Protein AF-A0A093GLP8-F1 (afdb_monomer)

pLDDT: mean 82.57, std 8.79, range [55.72, 94.31]

Radius of gyration: 15.09 Å; Cα contacts (8 Å, |Δi|>4): 13; chains: 1; bounding box: 34×19×36 Å

Foldseek 3Di:
DVVVVVVVVVVVVVVVVVVVVVCVVQQDPCLVPDPDPVSVVVSVVVSVVVVD

Sequence (52 aa):
KLHQGRFRLEVRRKFFTERVVSHWNVLPREVVESPSLEVFKRGLDVALGAMV

Solvent-accessible surface area (backbone atoms only — not comparable to full-atom values): 3087 Å² total; per-residue (Å²): 127,66,65,65,58,51,52,53,48,53,52,53,51,52,56,48,52,53,51,53,59,66,47,53,81,73,50,56,65,72,35,76,69,38,96,42,70,68,56,24,50,56,39,46,55,54,57,58,62,70,74,113

Secondary structure (DSSP, 8-state):
-HHHHHHHHHHHHHHHHHHHHHHHTTS-HHHHT-SSHHHHHHHHHHHHHTT-

Mean predicted aligned error: 7.49 Å

Organism: Dryobates pubescens (NCBI:txid118200)

Structure (mmCIF, N/CA/C/O backbone):
data_AF-A0A093GLP8-F1
#
_entry.id   AF-A0A093GLP8-F1
#
loop_
_atom_site.group_PDB
_atom_site.id
_atom_site.type_symbol
_atom_site.label_atom_id
_atom_site.label_alt_id
_atom_site.label_comp_id
_atom_site.label_asym_id
_atom_site.label_entity_id
_atom_site.label_seq_id
_atom_site.pdbx_PDB_ins_code
_atom_site.Cartn_x
_atom_site.Cartn_y
_atom_site.Cartn_z
_atom_site.occupancy
_atom_site.B_iso_or_equiv
_atom_site.auth_seq_id
_atom_site.auth_comp_id
_atom_site.auth_asym_id
_atom_site.auth_atom_id
_atom_site.pdbx_PDB_model_num
ATOM 1 N N . LYS A 1 1 ? -23.694 10.154 22.145 1.00 60.38 1 LYS A N 1
ATOM 2 C CA . LYS A 1 1 ? -23.783 9.583 20.770 1.00 60.38 1 LYS A CA 1
ATOM 3 C C . LYS A 1 1 ? -22.482 9.682 19.934 1.00 60.38 1 LYS A C 1
ATOM 5 O O . LYS A 1 1 ? -22.457 9.147 18.837 1.00 60.38 1 LYS A O 1
ATOM 10 N N . LEU A 1 2 ? -21.374 10.261 20.432 1.00 61.97 2 LEU A N 1
ATOM 11 C CA . LEU A 1 2 ? -20.099 10.378 19.685 1.00 61.97 2 LEU A CA 1
ATOM 12 C C . LEU A 1 2 ? -19.248 9.089 19.650 1.00 61.97 2 LEU A C 1
ATOM 14 O O . LEU A 1 2 ? -18.477 8.881 18.716 1.00 61.97 2 LEU A O 1
ATOM 18 N N . HIS A 1 3 ? -19.403 8.200 20.635 1.00 64.56 3 HIS A N 1
ATOM 19 C CA . HIS A 1 3 ? -18.588 6.983 20.748 1.00 64.56 3 HIS A CA 1
ATOM 20 C C . HIS A 1 3 ? -18.848 5.961 19.631 1.00 64.56 3 HIS A C 1
ATOM 22 O O . HIS A 1 3 ? -17.910 5.334 19.151 1.00 64.56 3 HIS A O 1
ATOM 28 N N . GLN A 1 4 ? -20.087 5.858 19.143 1.00 69.69 4 GLN A N 1
ATOM 29 C CA . GLN A 1 4 ? -20.461 4.920 18.077 1.00 69.69 4 GLN A CA 1
ATOM 30 C C . GLN A 1 4 ? -19.847 5.308 16.718 1.00 69.69 4 GLN A C 1
ATOM 32 O O . GLN A 1 4 ? -19.387 4.449 15.968 1.00 69.69 4 GLN A O 1
ATOM 37 N N . GLY A 1 5 ? -19.780 6.613 16.416 1.00 76.62 5 GLY A N 1
ATOM 38 C CA . GLY A 1 5 ? -19.141 7.127 15.199 1.00 76.62 5 GLY A CA 1
ATOM 39 C C . GLY A 1 5 ? -17.621 6.965 15.220 1.00 76.62 5 GLY A C 1
ATOM 40 O O . GLY A 1 5 ? -17.037 6.543 14.222 1.00 76.62 5 GLY A O 1
ATOM 41 N N . ARG A 1 6 ? -16.992 7.226 16.376 1.00 81.56 6 ARG A N 1
ATOM 42 C CA . ARG A 1 6 ? -15.552 7.010 16.594 1.00 81.56 6 ARG A CA 1
ATOM 43 C C . ARG A 1 6 ? -15.171 5.536 16.454 1.00 81.56 6 ARG A C 1
ATOM 45 O O . ARG A 1 6 ? -14.219 5.231 15.746 1.00 81.56 6 ARG A O 1
ATOM 52 N N . PHE A 1 7 ? -15.967 4.639 17.038 1.00 81.31 7 PHE A N 1
ATOM 53 C CA . PHE A 1 7 ? -15.794 3.193 16.899 1.00 81.31 7 PHE A CA 1
ATOM 54 C C . PHE A 1 7 ? -15.860 2.756 15.430 1.00 81.31 7 PHE A C 1
ATOM 56 O O . PHE A 1 7 ? -14.962 2.078 14.941 1.00 81.31 7 PHE A O 1
ATOM 63 N N . ARG A 1 8 ? -16.865 3.225 14.677 1.00 86.25 8 ARG A N 1
ATOM 64 C CA . ARG A 1 8 ? -16.990 2.908 13.245 1.00 86.25 8 ARG A CA 1
ATOM 65 C C . ARG A 1 8 ? -15.809 3.426 12.417 1.00 86.25 8 ARG A C 1
ATOM 67 O O . ARG A 1 8 ? -15.375 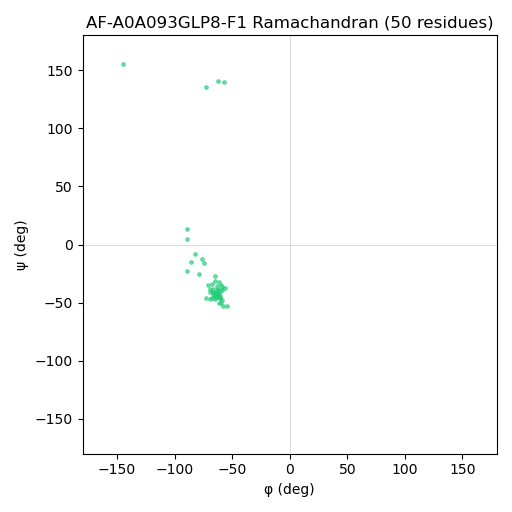2.757 11.482 1.00 86.25 8 ARG A O 1
ATOM 74 N N . LEU A 1 9 ? -15.298 4.611 12.747 1.00 88.56 9 LEU A N 1
ATOM 75 C CA . LEU A 1 9 ? -14.114 5.198 12.113 1.00 88.56 9 LEU A CA 1
ATOM 76 C C . LEU A 1 9 ? -12.854 4.376 12.387 1.00 88.56 9 LEU A C 1
ATOM 78 O O . LEU A 1 9 ? -12.096 4.099 11.461 1.00 88.56 9 LEU A O 1
ATOM 82 N N . GLU A 1 10 ? -12.649 3.967 13.634 1.00 89.00 10 GLU A N 1
ATOM 83 C CA . GLU A 1 10 ? -11.480 3.188 14.039 1.00 89.00 10 GLU A CA 1
ATOM 84 C C . GLU A 1 10 ? -11.474 1.798 13.396 1.00 89.00 10 GLU A C 1
ATOM 86 O O . GLU A 1 10 ? -10.453 1.370 12.855 1.00 89.00 10 GLU A O 1
ATOM 91 N N . VAL A 1 11 ? -12.644 1.155 13.340 1.00 88.69 11 VAL A N 1
ATOM 92 C CA . VAL A 1 11 ? -12.858 -0.090 12.597 1.00 88.69 11 VAL A CA 1
ATOM 93 C C . VAL A 1 11 ? -12.522 0.110 11.115 1.00 88.69 11 VAL A C 1
ATOM 95 O O . VAL A 1 11 ? -11.681 -0.605 10.576 1.00 88.69 11 VAL A O 1
ATOM 98 N N . ARG A 1 12 ? -13.096 1.126 10.452 1.00 88.88 12 ARG A N 1
ATOM 99 C CA . ARG A 1 12 ? -12.833 1.394 9.025 1.00 88.88 12 ARG A CA 1
ATOM 100 C C . ARG A 1 12 ? -11.353 1.651 8.742 1.00 88.88 12 ARG A C 1
ATOM 102 O O . ARG A 1 12 ? -10.847 1.184 7.726 1.00 88.88 12 ARG A O 1
ATOM 109 N N . ARG A 1 13 ? -10.667 2.374 9.630 1.00 87.75 13 ARG A N 1
ATOM 110 C CA . ARG A 1 13 ? -9.233 2.659 9.518 1.00 87.75 13 ARG A CA 1
ATOM 111 C C . ARG A 1 13 ? -8.398 1.381 9.624 1.00 87.75 13 ARG A C 1
ATOM 113 O O . ARG A 1 13 ? -7.537 1.187 8.774 1.00 87.75 13 ARG A O 1
ATOM 120 N N . LYS A 1 14 ? -8.670 0.502 10.599 1.00 87.56 14 LYS A N 1
ATOM 121 C CA . LYS A 1 14 ? -7.976 -0.796 10.721 1.00 87.56 14 LYS A CA 1
ATOM 122 C C . LYS A 1 14 ? -8.166 -1.661 9.472 1.00 87.56 14 LYS A C 1
ATOM 124 O O . LYS A 1 14 ? -7.181 -2.045 8.853 1.00 87.56 14 LYS A O 1
ATOM 129 N N . PHE A 1 15 ? -9.413 -1.830 9.031 1.00 82.69 15 PHE A N 1
ATOM 130 C CA . PHE A 1 15 ? -9.735 -2.605 7.828 1.00 82.69 15 PHE A CA 1
ATOM 131 C C . PHE A 1 15 ? -9.120 -2.035 6.545 1.00 82.69 15 PHE A C 1
ATOM 133 O O . PHE A 1 15 ? -8.835 -2.784 5.611 1.00 82.69 15 PHE A O 1
ATOM 140 N N . PHE A 1 16 ? -8.968 -0.711 6.453 1.00 80.94 16 PHE A N 1
ATOM 141 C CA . PHE A 1 16 ? -8.316 -0.077 5.311 1.00 80.94 16 PHE A CA 1
ATOM 142 C C . PHE A 1 16 ? -6.820 -0.394 5.294 1.00 80.94 16 PHE A C 1
ATOM 144 O O . PHE A 1 16 ? -6.310 -0.818 4.262 1.00 80.94 16 PHE A O 1
ATOM 151 N N . THR A 1 17 ? -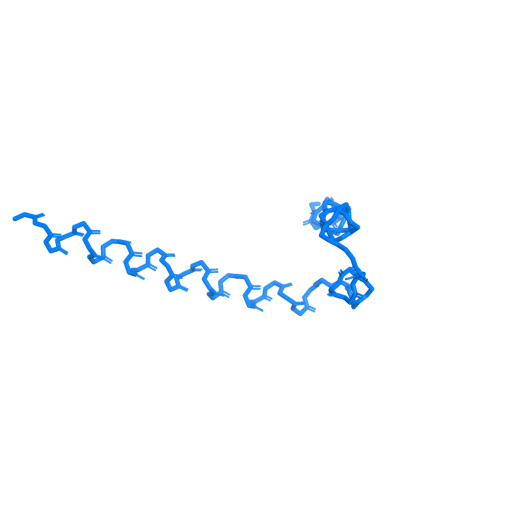6.140 -0.268 6.436 1.00 82.00 17 THR A N 1
ATOM 152 C CA . THR A 1 17 ? -4.723 -0.630 6.554 1.00 82.00 17 THR A CA 1
ATOM 153 C C . THR A 1 17 ? -4.494 -2.107 6.240 1.00 82.00 17 THR A C 1
ATOM 155 O O . THR A 1 17 ? -3.609 -2.416 5.452 1.00 82.00 17 THR A O 1
ATOM 158 N N . GLU A 1 18 ? -5.310 -3.015 6.782 1.00 83.94 18 GLU A N 1
ATOM 159 C CA . GLU A 1 18 ? -5.190 -4.457 6.512 1.00 83.94 18 GLU A CA 1
ATOM 160 C C . GLU A 1 18 ? -5.387 -4.784 5.028 1.00 83.94 18 GLU A C 1
ATOM 162 O O . GLU A 1 18 ? -4.604 -5.542 4.455 1.00 83.94 18 GLU A O 1
ATOM 167 N N . ARG A 1 19 ? -6.377 -4.161 4.369 1.00 80.31 19 ARG A N 1
ATOM 168 C CA . ARG A 1 19 ? -6.555 -4.313 2.919 1.00 80.31 19 ARG A CA 1
ATOM 169 C C . ARG A 1 19 ? -5.346 -3.807 2.149 1.00 80.31 19 ARG A C 1
ATOM 171 O O . ARG A 1 19 ? -4.828 -4.544 1.321 1.00 80.31 19 ARG A O 1
ATOM 178 N N . VAL A 1 20 ? -4.877 -2.593 2.421 1.00 78.69 20 VAL A N 1
ATOM 179 C CA . VAL A 1 20 ? -3.733 -2.017 1.699 1.00 78.69 20 VAL A CA 1
ATOM 180 C C . VAL A 1 20 ? -2.480 -2.879 1.878 1.00 78.69 20 VAL A C 1
ATOM 182 O O . VAL A 1 20 ? -1.825 -3.201 0.893 1.00 78.69 20 VAL A O 1
ATOM 185 N N . VAL A 1 21 ? -2.193 -3.330 3.103 1.00 79.94 21 VAL A N 1
ATOM 186 C CA . VAL A 1 21 ? -1.038 -4.194 3.401 1.00 79.94 21 VAL A CA 1
ATOM 187 C C . VAL A 1 21 ? -1.151 -5.548 2.697 1.00 79.94 21 VAL A C 1
ATOM 189 O O . VAL A 1 21 ? -0.173 -6.023 2.128 1.00 79.94 21 VAL A O 1
ATOM 192 N N . SER A 1 22 ? -2.340 -6.155 2.672 1.00 78.56 22 SER A N 1
ATOM 193 C CA . SER A 1 22 ? -2.555 -7.435 1.988 1.00 78.56 22 SER A CA 1
ATOM 194 C C . SER A 1 22 ? -2.319 -7.351 0.478 1.00 78.56 22 SER A C 1
ATOM 196 O O . SER A 1 22 ? -1.827 -8.312 -0.108 1.00 78.56 22 SER A O 1
ATOM 198 N N . HIS A 1 23 ? -2.666 -6.228 -0.155 1.00 75.50 23 HIS A N 1
ATOM 199 C CA . HIS A 1 23 ? -2.502 -6.043 -1.602 1.00 75.50 23 HIS A CA 1
ATOM 200 C C . HIS A 1 23 ? -1.101 -5.549 -1.970 1.00 75.50 23 HIS A C 1
ATOM 202 O O . HIS A 1 23 ? -0.697 -5.661 -3.122 1.00 75.50 23 HIS A O 1
ATOM 208 N N . TRP A 1 24 ? -0.328 -5.061 -0.997 1.00 80.88 24 TRP A N 1
ATOM 209 C CA . TRP A 1 24 ? 1.033 -4.581 -1.219 1.00 80.88 24 TRP A CA 1
ATOM 210 C C . TRP A 1 24 ? 1.957 -5.656 -1.802 1.00 80.88 24 TRP A C 1
ATOM 212 O O . TRP A 1 24 ? 2.767 -5.357 -2.668 1.00 80.88 24 TRP A O 1
ATOM 222 N N . ASN A 1 25 ? 1.789 -6.917 -1.387 1.00 74.75 25 ASN A N 1
ATOM 223 C CA . ASN A 1 25 ? 2.564 -8.047 -1.915 1.00 74.75 25 ASN A CA 1
ATOM 224 C C . ASN A 1 25 ? 2.140 -8.475 -3.331 1.00 74.75 25 ASN A C 1
ATOM 226 O O . ASN A 1 25 ? 2.859 -9.227 -3.979 1.00 74.75 25 ASN A O 1
ATOM 230 N N . VAL A 1 26 ? 0.963 -8.034 -3.789 1.00 82.50 26 VAL A N 1
ATOM 231 C CA . VAL A 1 26 ? 0.429 -8.331 -5.128 1.00 82.50 26 VAL A CA 1
ATOM 232 C C . VAL A 1 26 ? 0.882 -7.278 -6.141 1.00 82.50 26 VAL A C 1
ATOM 234 O O . VAL A 1 26 ? 0.935 -7.548 -7.338 1.00 82.50 26 VAL A O 1
ATOM 237 N N . LEU A 1 27 ? 1.237 -6.080 -5.671 1.00 82.88 27 LEU A N 1
ATOM 238 C CA . LEU A 1 27 ? 1.726 -5.018 -6.536 1.00 82.88 27 LEU A CA 1
ATOM 239 C C . LEU A 1 27 ? 3.146 -5.328 -7.033 1.00 82.88 27 LEU A C 1
ATOM 241 O O . LEU A 1 27 ? 4.011 -5.701 -6.236 1.00 82.88 27 LEU A O 1
ATOM 245 N N . PRO A 1 28 ? 3.425 -5.123 -8.333 1.00 85.38 28 PRO A N 1
ATOM 246 C CA . PRO A 1 28 ? 4.774 -5.242 -8.862 1.00 85.38 28 PRO A CA 1
ATOM 247 C C . PRO A 1 28 ? 5.741 -4.300 -8.141 1.00 85.38 28 PRO A C 1
ATOM 249 O O . PRO A 1 28 ? 5.429 -3.134 -7.882 1.00 85.38 28 PRO A O 1
ATOM 252 N N . ARG A 1 29 ? 6.954 -4.790 -7.867 1.00 86.69 29 ARG A N 1
ATOM 253 C CA . ARG A 1 29 ? 8.001 -4.025 -7.176 1.00 86.69 29 ARG A CA 1
ATOM 254 C C . ARG A 1 29 ? 8.321 -2.702 -7.879 1.00 86.69 29 ARG A C 1
ATOM 256 O O . ARG A 1 29 ? 8.509 -1.697 -7.210 1.00 86.69 29 ARG A O 1
ATOM 263 N N . GLU A 1 30 ? 8.302 -2.685 -9.211 1.00 85.69 30 GLU A N 1
ATOM 264 C CA . GLU A 1 30 ? 8.511 -1.479 -10.027 1.00 85.69 30 GLU A CA 1
ATOM 265 C C . GLU A 1 30 ? 7.476 -0.373 -9.762 1.00 85.69 30 GLU A C 1
ATOM 267 O O . GLU A 1 30 ? 7.810 0.811 -9.783 1.00 85.69 30 GLU A O 1
ATOM 272 N N . VAL A 1 31 ? 6.226 -0.749 -9.470 1.00 87.56 31 VAL A N 1
ATOM 273 C CA . VAL A 1 31 ? 5.161 0.201 -9.138 1.00 87.56 31 VAL A CA 1
ATOM 274 C C . VAL A 1 31 ? 5.419 0.752 -7.743 1.00 87.56 31 VAL A C 1
ATOM 276 O O . VAL A 1 31 ? 5.389 1.964 -7.548 1.00 87.56 31 VAL A O 1
ATOM 279 N N . VAL A 1 32 ? 5.734 -0.129 -6.791 1.00 86.62 32 VAL A N 1
ATOM 280 C CA . VAL A 1 32 ? 6.010 0.219 -5.390 1.00 86.62 32 VAL A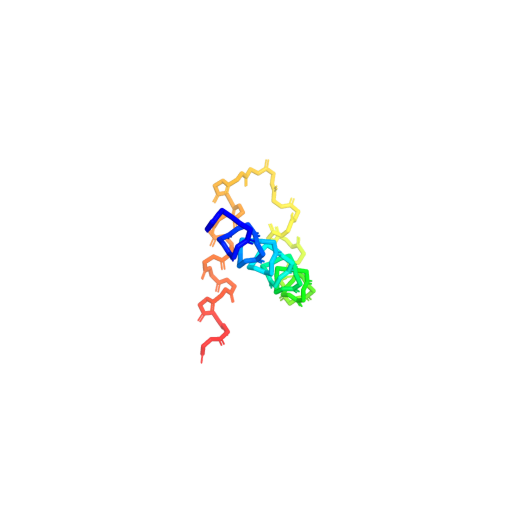 CA 1
ATOM 281 C C . VAL A 1 32 ? 7.245 1.115 -5.235 1.00 86.62 32 VAL A C 1
ATOM 283 O O . VAL A 1 32 ? 7.227 2.039 -4.427 1.00 86.62 32 VAL A O 1
ATOM 286 N N . GLU A 1 33 ? 8.297 0.874 -6.016 1.00 89.38 33 GLU A N 1
ATOM 287 C CA . GLU A 1 33 ? 9.570 1.613 -5.970 1.00 89.38 33 GLU A C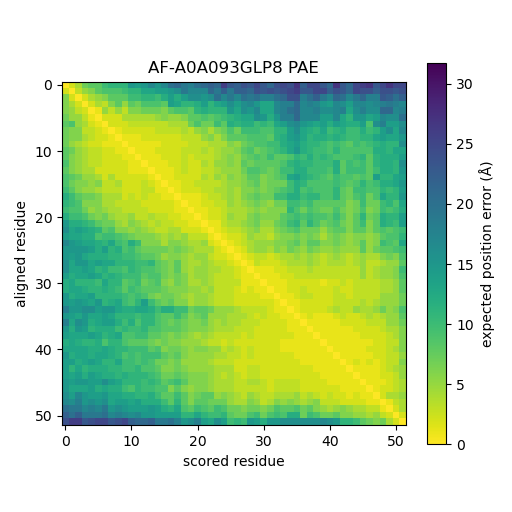A 1
ATOM 288 C C . GLU A 1 33 ? 9.599 2.842 -6.897 1.00 89.38 33 GLU A C 1
ATOM 290 O O . GLU A 1 33 ? 10.661 3.406 -7.166 1.00 89.38 33 GLU A O 1
ATOM 295 N N . SER A 1 34 ? 8.444 3.271 -7.406 1.00 91.81 34 SER A N 1
ATOM 296 C CA . SER A 1 34 ? 8.368 4.397 -8.334 1.00 91.81 34 SER A CA 1
ATOM 297 C C . SER A 1 34 ? 8.866 5.719 -7.713 1.00 91.81 34 SER A C 1
ATOM 29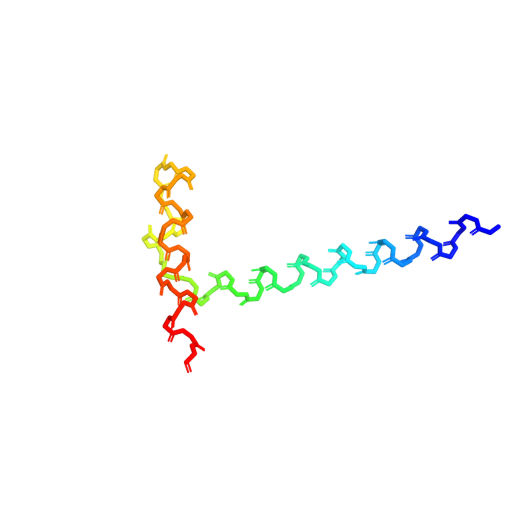9 O O . SER A 1 34 ? 8.582 6.033 -6.555 1.00 91.81 34 SER A O 1
ATOM 301 N N . PRO A 1 35 ? 9.596 6.547 -8.487 1.00 92.38 35 PRO A N 1
ATOM 302 C CA . PRO A 1 35 ? 10.265 7.745 -7.971 1.00 92.38 35 PRO A CA 1
ATOM 303 C C . PRO A 1 35 ? 9.315 8.925 -7.719 1.00 92.38 35 PRO A C 1
ATOM 305 O O . PRO A 1 35 ? 9.714 9.919 -7.113 1.00 92.38 35 PRO A O 1
ATOM 308 N N . SER A 1 36 ? 8.072 8.858 -8.206 1.00 94.31 36 SER A N 1
ATOM 309 C CA . SER A 1 36 ? 7.076 9.913 -8.033 1.00 94.31 36 SER A CA 1
ATOM 310 C C . SER A 1 36 ? 5.668 9.349 -7.872 1.00 94.31 36 SER A C 1
ATOM 312 O O . SER A 1 36 ? 5.338 8.269 -8.363 1.00 94.31 36 SER A O 1
ATOM 314 N N . LEU A 1 37 ? 4.805 10.127 -7.215 1.00 91.00 37 LEU A N 1
ATOM 315 C CA . LEU A 1 37 ? 3.423 9.733 -6.952 1.00 91.00 37 LEU A CA 1
ATOM 316 C C . LEU A 1 37 ? 2.590 9.589 -8.237 1.00 91.00 37 LEU A C 1
ATOM 318 O O . LEU A 1 37 ? 1.672 8.775 -8.281 1.00 91.00 37 LEU A O 1
ATOM 322 N N . GLU A 1 38 ? 2.878 10.368 -9.280 1.00 92.62 38 GLU A N 1
ATOM 323 C CA . GLU A 1 38 ? 2.196 10.229 -10.575 1.00 92.62 38 GLU A CA 1
ATOM 324 C C . GLU A 1 38 ? 2.531 8.901 -11.252 1.00 92.62 38 GLU A C 1
ATOM 326 O O . GLU A 1 38 ? 1.631 8.216 -11.742 1.00 92.62 38 GLU A O 1
ATOM 3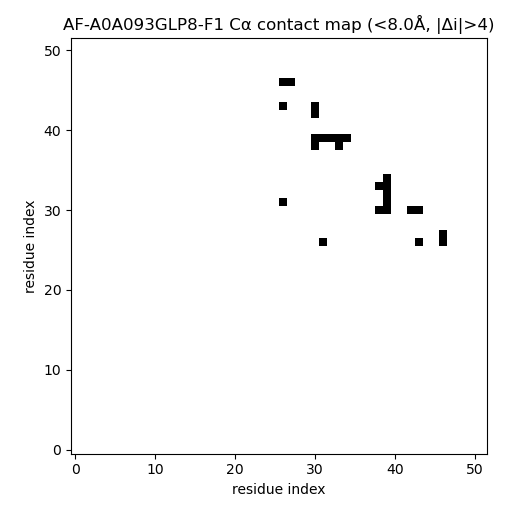31 N N . VAL A 1 39 ? 3.807 8.506 -11.227 1.00 91.75 39 VAL A N 1
ATOM 332 C CA . VAL A 1 39 ? 4.251 7.222 -11.782 1.00 91.75 39 VAL A CA 1
ATOM 333 C C . VAL A 1 39 ? 3.679 6.069 -10.957 1.00 91.75 39 VAL A C 1
ATOM 335 O O . VAL A 1 39 ? 3.161 5.117 -11.541 1.00 91.75 39 VAL A O 1
ATOM 338 N N . PHE A 1 40 ? 3.665 6.199 -9.625 1.00 90.31 40 PHE A N 1
ATOM 339 C CA . PHE A 1 40 ? 3.011 5.248 -8.723 1.00 90.31 40 PHE A CA 1
ATOM 340 C C . PHE A 1 40 ? 1.539 5.039 -9.090 1.00 90.31 40 PHE A C 1
ATOM 342 O O . PHE A 1 40 ? 1.112 3.907 -9.295 1.00 90.31 40 PHE A O 1
ATOM 349 N N . LYS A 1 41 ? 0.762 6.125 -9.211 1.00 89.56 41 LYS A N 1
ATOM 350 C CA . LYS A 1 41 ? -0.676 6.066 -9.525 1.00 89.56 41 LYS A CA 1
ATOM 351 C C . LYS A 1 41 ? -0.939 5.394 -10.869 1.00 89.56 41 LYS A C 1
ATOM 353 O O . LYS A 1 41 ? -1.766 4.494 -10.937 1.00 89.56 41 LYS A O 1
ATOM 358 N N . ARG A 1 42 ? -0.188 5.769 -11.911 1.00 91.69 42 ARG A N 1
ATOM 359 C CA . ARG A 1 42 ? -0.327 5.163 -13.241 1.00 91.69 42 ARG A CA 1
ATOM 360 C C . ARG A 1 42 ? 0.011 3.669 -13.229 1.00 91.69 42 ARG A C 1
ATOM 362 O O . ARG A 1 42 ? -0.691 2.887 -13.861 1.00 91.69 42 ARG A O 1
ATOM 369 N N . GLY A 1 43 ? 1.066 3.269 -12.517 1.00 89.62 43 GLY A N 1
ATOM 370 C CA . GLY A 1 43 ? 1.434 1.860 -12.361 1.00 89.62 43 GLY A CA 1
ATOM 371 C C . GLY A 1 43 ? 0.399 1.067 -11.560 1.00 89.62 43 GLY A C 1
ATOM 372 O O . GLY A 1 43 ? 0.076 -0.063 -11.917 1.00 89.62 43 GLY A O 1
ATOM 373 N N . LEU A 1 44 ? -0.170 1.683 -10.522 1.00 87.62 44 LEU A N 1
ATOM 374 C CA . LEU A 1 44 ? -1.235 1.099 -9.713 1.00 87.62 44 LEU A CA 1
ATOM 375 C C . LEU A 1 44 ? -2.505 0.857 -10.542 1.00 87.62 44 LEU A C 1
ATOM 377 O O . LEU A 1 44 ? -3.075 -0.224 -10.451 1.00 87.62 44 LEU A O 1
ATOM 381 N N . ASP A 1 45 ? -2.923 1.822 -11.367 1.00 88.25 45 ASP A N 1
ATOM 382 C CA . ASP A 1 45 ? -4.105 1.690 -12.232 1.00 88.25 45 ASP A CA 1
ATOM 383 C C . ASP A 1 45 ? -3.951 0.532 -13.230 1.00 88.25 45 ASP A C 1
ATOM 385 O O . ASP A 1 45 ? -4.887 -0.240 -13.444 1.00 88.25 45 ASP A O 1
ATOM 389 N N . VAL A 1 46 ? -2.752 0.364 -13.799 1.00 86.88 46 VAL A N 1
ATOM 390 C CA . VAL A 1 46 ? -2.438 -0.759 -14.697 1.00 86.88 46 VAL A CA 1
ATOM 391 C C . VAL A 1 46 ? -2.438 -2.089 -13.940 1.00 86.88 46 VAL A C 1
ATOM 393 O O . VAL A 1 46 ? -3.050 -3.052 -14.401 1.00 86.88 46 VAL A O 1
ATOM 396 N N . ALA A 1 47 ? -1.794 -2.149 -12.770 1.00 84.69 47 ALA A N 1
ATOM 397 C CA . ALA A 1 47 ? -1.718 -3.366 -11.964 1.00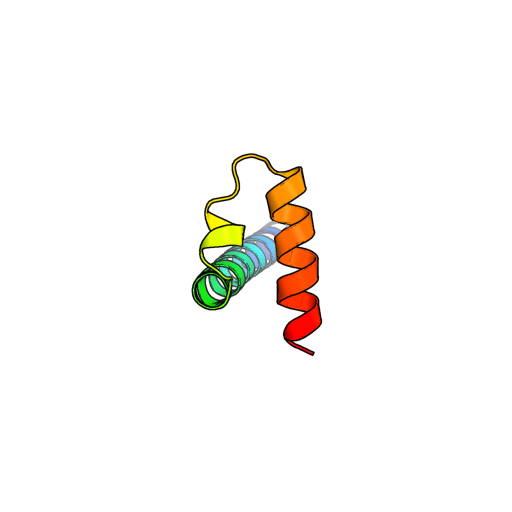 84.69 47 ALA A CA 1
ATOM 398 C C . ALA A 1 47 ? -3.101 -3.816 -11.467 1.00 84.69 47 ALA A C 1
ATOM 400 O O . ALA A 1 47 ? -3.424 -4.996 -11.549 1.00 84.69 47 ALA A O 1
ATOM 401 N N . LEU A 1 48 ? -3.939 -2.884 -11.002 1.00 82.12 48 LEU A N 1
ATOM 402 C CA . LEU A 1 48 ? -5.300 -3.176 -10.547 1.00 82.12 48 LEU A CA 1
ATOM 403 C C . LEU A 1 48 ? -6.243 -3.524 -11.706 1.00 82.12 48 LEU A C 1
ATOM 405 O O . LEU A 1 48 ? -7.108 -4.379 -11.536 1.00 82.12 48 LEU A O 1
ATOM 409 N N . GLY A 1 49 ? -6.071 -2.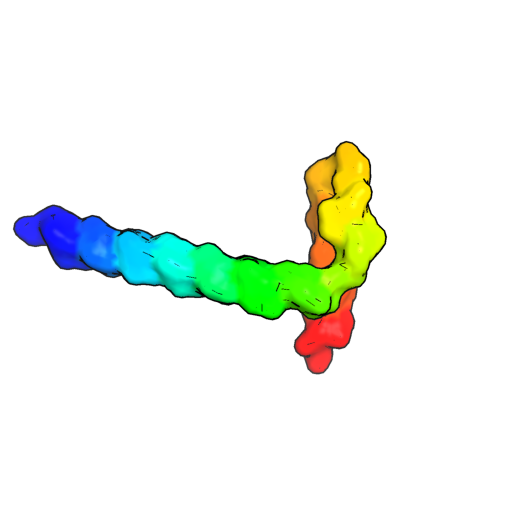911 -12.881 1.00 79.56 49 GLY A N 1
ATOM 410 C CA . GLY A 1 49 ? -6.831 -3.264 -14.084 1.00 79.56 49 GLY A CA 1
ATOM 411 C C . GLY A 1 49 ? -6.554 -4.684 -14.586 1.00 79.56 4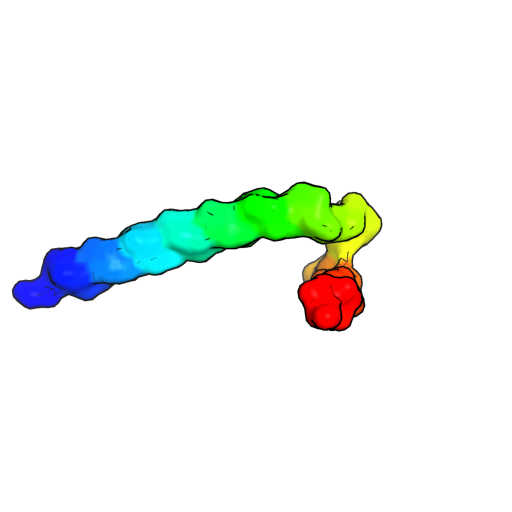9 GLY A C 1
ATOM 412 O O . GLY A 1 49 ? -7.435 -5.296 -15.177 1.00 79.56 49 GLY A O 1
ATOM 413 N N . ALA A 1 50 ? -5.364 -5.224 -14.308 1.00 70.75 50 ALA A N 1
ATOM 414 C CA . ALA A 1 50 ? -4.995 -6.606 -14.617 1.00 70.75 50 ALA A CA 1
ATOM 415 C C . ALA A 1 50 ? -5.478 -7.636 -13.572 1.00 70.75 50 ALA A C 1
ATOM 417 O O . ALA A 1 50 ? -5.338 -8.836 -13.793 1.00 70.75 50 ALA A O 1
ATOM 418 N N . MET A 1 51 ? -6.015 -7.188 -12.428 1.00 65.19 51 MET A N 1
ATOM 419 C CA . MET A 1 51 ? -6.587 -8.054 -11.383 1.00 65.19 51 MET A CA 1
ATOM 420 C C . MET A 1 51 ? -8.092 -8.342 -11.587 1.00 65.19 51 MET A C 1
ATOM 422 O O . MET A 1 51 ? -8.705 -8.963 -10.715 1.00 65.19 51 MET A O 1
ATOM 426 N N . VAL A 1 52 ? -8.678 -7.884 -12.703 1.00 55.72 52 VAL A N 1
ATOM 427 C CA . VAL A 1 52 ? -10.057 -8.158 -13.162 1.00 55.72 52 VAL A CA 1
ATOM 428 C C . VAL A 1 52 ? -10.024 -9.202 -14.271 1.00 55.72 52 VAL A C 1
ATOM 430 O O . VAL A 1 52 ? -10.865 -10.125 -14.213 1.00 55.72 52 VAL A O 1
#